Protein AF-A0A522C735-F1 (afdb_monomer_lite)

Secondary structure (DSSP, 8-state):
-HHHIIIIIHHHHHHHHHHHHHHHHHHT-THHHHHHHHHHTT-HHHHGGGGGSTTGGGHHHHHHHHHHHHHHH-----TTS-S-HHHHHHHHHHHHHHHHHHHHHH-

Radius of gyration: 14.87 Å; chains: 1; bounding box: 34×24×44 Å

pLDDT: mean 78.59, std 10.64, range [47.38, 91.44]

Foldseek 3Di:
DVVCCLQPVQLVVLLVLLVVLLVCLQPPNLVSLLVSLVVCLVPCSRLVSQCPPVCSVCSSVSSLVSSVNSLVVPPDPDPPPDPVSVVSVVSSVVSVVSNVVVVVVVD

Sequence (107 aa):
MLTAFKEIILPFLVYAAVLITFVLGIFRRADWALFLLTILIPLPNIWYPIQVFPIGKDTMDLLFISAFIGSKLRRSPDPTSAPNSGFVILLMVVSYLAVWNVTISFN

Structure (mmCIF, N/CA/C/O backbone):
data_AF-A0A522C735-F1
#
_entry.id   AF-A0A522C735-F1
#
loop_
_atom_site.group_PDB
_atom_site.id
_atom_site.type_symbol
_atom_site.label_atom_id
_atom_site.label_alt_id
_atom_site.label_comp_id
_atom_site.label_asym_id
_atom_site.label_entity_id
_atom_site.label_seq_id
_atom_site.pdbx_PDB_ins_code
_atom_site.Cartn_x
_atom_site.Cartn_y
_atom_site.Cartn_z
_atom_site.occupancy
_atom_site.B_iso_or_equiv
_atom_site.auth_seq_id
_atom_site.auth_comp_id
_atom_site.auth_asym_id
_atom_site.auth_atom_id
_atom_site.pdbx_PDB_model_num
ATOM 1 N N . MET A 1 1 ? 23.847 -4.732 -15.048 1.00 60.62 1 MET A N 1
ATOM 2 C CA . MET A 1 1 ? 23.397 -5.271 -13.741 1.00 60.62 1 MET A CA 1
ATOM 3 C C . MET A 1 1 ? 22.604 -4.249 -12.931 1.00 60.62 1 MET A C 1
ATOM 5 O O . MET A 1 1 ? 21.519 -4.593 -12.488 1.00 60.62 1 MET A O 1
ATOM 9 N N . LEU A 1 2 ? 23.076 -3.002 -12.780 1.00 68.50 2 LEU A N 1
ATOM 10 C CA . LEU A 1 2 ? 22.375 -1.971 -11.993 1.00 68.50 2 LEU A CA 1
ATOM 11 C C . LEU A 1 2 ? 20.965 -1.622 -12.524 1.00 68.50 2 LEU A C 1
ATOM 13 O O . LEU A 1 2 ? 20.038 -1.424 -11.747 1.00 68.50 2 LEU A O 1
ATOM 17 N N . THR A 1 3 ? 20.793 -1.595 -13.848 1.00 71.56 3 THR A N 1
ATOM 18 C CA . THR A 1 3 ? 19.510 -1.331 -14.525 1.00 71.56 3 THR A CA 1
ATOM 19 C C . THR A 1 3 ? 18.482 -2.435 -14.287 1.00 71.56 3 THR A C 1
ATOM 21 O O . THR A 1 3 ? 17.385 -2.149 -13.829 1.00 71.56 3 THR A O 1
ATOM 24 N N . ALA A 1 4 ? 18.859 -3.703 -14.481 1.00 70.81 4 ALA A N 1
ATOM 25 C CA . ALA A 1 4 ? 17.978 -4.844 -14.202 1.00 70.81 4 ALA A CA 1
ATOM 26 C C . ALA A 1 4 ? 17.545 -4.904 -12.724 1.00 70.81 4 ALA A C 1
ATOM 28 O O . ALA A 1 4 ? 16.404 -5.241 -12.414 1.00 70.81 4 ALA A O 1
ATOM 29 N N . PHE A 1 5 ? 18.440 -4.531 -11.804 1.00 74.88 5 PHE A N 1
ATOM 30 C CA . PHE A 1 5 ? 18.105 -4.436 -10.386 1.00 74.88 5 PHE A CA 1
ATOM 31 C C . PHE A 1 5 ? 17.050 -3.353 -10.115 1.00 74.88 5 PHE A C 1
ATOM 33 O O . PHE A 1 5 ? 16.075 -3.610 -9.413 1.00 74.88 5 PHE A O 1
ATOM 40 N N . LYS A 1 6 ? 17.219 -2.162 -10.698 1.00 75.06 6 LYS A N 1
ATOM 41 C CA . LYS A 1 6 ? 16.308 -1.029 -10.500 1.00 75.06 6 LYS A CA 1
ATOM 42 C C . LYS A 1 6 ? 14.933 -1.246 -11.136 1.00 75.06 6 LYS A C 1
ATOM 44 O O . LYS A 1 6 ? 13.944 -0.797 -10.571 1.00 75.06 6 LYS A O 1
ATOM 49 N N . GLU A 1 7 ? 14.870 -1.916 -12.282 1.00 75.44 7 GLU A N 1
ATOM 50 C CA . GLU A 1 7 ? 13.622 -2.046 -13.046 1.00 75.44 7 GLU A CA 1
ATOM 51 C C . GLU A 1 7 ? 12.823 -3.311 -12.736 1.00 75.44 7 GLU A C 1
ATOM 53 O O . GLU A 1 7 ? 11.609 -3.310 -12.903 1.00 75.44 7 GLU A O 1
ATOM 58 N N . ILE A 1 8 ? 13.470 -4.381 -12.265 1.00 77.12 8 ILE A N 1
ATOM 59 C CA . ILE A 1 8 ? 12.797 -5.672 -12.051 1.00 77.12 8 ILE A CA 1
ATOM 60 C C . ILE A 1 8 ? 12.835 -6.068 -10.577 1.00 77.12 8 ILE A C 1
ATOM 62 O O . ILE A 1 8 ? 11.797 -6.330 -9.971 1.00 77.12 8 ILE A O 1
ATOM 66 N N . ILE A 1 9 ? 14.028 -6.092 -9.979 1.00 85.00 9 ILE A N 1
ATOM 67 C CA . ILE A 1 9 ? 14.214 -6.621 -8.620 1.00 85.00 9 ILE A CA 1
ATOM 68 C C . ILE A 1 9 ? 13.604 -5.673 -7.584 1.00 85.00 9 ILE A C 1
ATOM 70 O O . ILE A 1 9 ? 12.886 -6.118 -6.691 1.00 85.00 9 ILE A O 1
ATOM 74 N N . LEU A 1 10 ? 13.854 -4.368 -7.712 1.00 86.00 10 LEU A N 1
ATOM 75 C CA . LEU A 1 10 ? 13.361 -3.371 -6.765 1.00 86.00 10 LEU A CA 1
ATOM 76 C C . LEU A 1 10 ? 11.819 -3.287 -6.747 1.00 86.00 10 LEU A C 1
ATOM 78 O O . LEU A 1 10 ? 11.261 -3.413 -5.655 1.00 86.00 10 LEU A O 1
ATOM 82 N N . PRO A 1 11 ? 11.102 -3.168 -7.886 1.00 86.75 11 PRO A N 1
ATOM 83 C CA . PRO A 1 11 ? 9.638 -3.167 -7.880 1.00 86.75 11 PRO A CA 1
ATOM 84 C C . PRO A 1 11 ? 9.047 -4.471 -7.340 1.00 86.75 11 PRO A C 1
ATOM 86 O O . PRO A 1 11 ? 8.077 -4.436 -6.587 1.00 86.75 11 PRO A O 1
ATOM 89 N N . PHE A 1 12 ? 9.659 -5.618 -7.652 1.00 87.69 12 PHE A N 1
ATOM 90 C CA . PHE A 1 12 ? 9.214 -6.910 -7.129 1.00 87.69 12 PHE A CA 1
ATOM 91 C C . PHE A 1 12 ? 9.341 -7.000 -5.601 1.00 87.69 12 PHE A C 1
ATOM 93 O O . PHE A 1 12 ? 8.414 -7.447 -4.925 1.00 87.69 12 PHE A O 1
ATOM 100 N N . LEU A 1 13 ? 10.464 -6.545 -5.036 1.00 89.75 13 LEU A N 1
ATOM 101 C CA . LEU A 1 13 ? 10.662 -6.519 -3.584 1.00 89.75 13 LEU A CA 1
ATOM 102 C C . LEU A 1 13 ? 9.645 -5.614 -2.890 1.00 89.75 13 LEU A C 1
ATOM 104 O O . LEU A 1 13 ? 9.117 -5.973 -1.838 1.00 89.75 13 LEU A O 1
ATOM 108 N N . VAL A 1 14 ? 9.350 -4.460 -3.485 1.00 88.94 14 VAL A N 1
ATOM 109 C CA . VAL A 1 14 ? 8.376 -3.517 -2.931 1.00 88.94 14 VAL A CA 1
ATOM 110 C C . VAL A 1 14 ? 6.968 -4.101 -3.024 1.00 88.94 14 VAL A C 1
ATOM 112 O O . VAL A 1 14 ? 6.234 -4.050 -2.044 1.00 88.94 14 VAL A O 1
ATOM 115 N N . TYR A 1 15 ? 6.617 -4.745 -4.139 1.00 88.50 15 TYR A N 1
ATOM 116 C CA . TYR A 1 15 ? 5.351 -5.465 -4.286 1.00 88.50 15 TYR A CA 1
ATOM 117 C C . TYR A 1 15 ? 5.186 -6.554 -3.215 1.00 88.50 15 TYR A C 1
ATOM 119 O O . TYR A 1 15 ? 4.164 -6.610 -2.529 1.00 88.50 15 TYR A O 1
ATOM 127 N N . ALA A 1 16 ? 6.218 -7.374 -2.995 1.00 90.62 16 ALA A N 1
ATOM 128 C CA . ALA A 1 16 ? 6.210 -8.386 -1.942 1.00 90.62 16 ALA A CA 1
ATOM 129 C C . ALA A 1 16 ? 6.076 -7.758 -0.543 1.00 90.62 16 ALA A C 1
ATOM 131 O O . ALA A 1 16 ? 5.298 -8.244 0.279 1.00 90.62 16 ALA A O 1
ATOM 132 N N . ALA A 1 17 ? 6.779 -6.652 -0.278 1.00 90.50 17 ALA A N 1
ATOM 133 C CA . ALA A 1 17 ? 6.665 -5.917 0.978 1.00 90.50 17 ALA A CA 1
ATOM 134 C C . ALA A 1 17 ? 5.246 -5.374 1.199 1.00 90.50 17 ALA A C 1
ATOM 136 O O . ALA A 1 17 ? 4.732 -5.482 2.314 1.00 90.50 17 ALA A O 1
ATOM 137 N N . VAL A 1 18 ? 4.583 -4.861 0.158 1.00 90.38 18 VAL A N 1
ATOM 138 C CA . VAL A 1 18 ? 3.180 -4.424 0.230 1.00 90.38 18 VAL A CA 1
ATOM 139 C C . VAL A 1 18 ? 2.263 -5.586 0.606 1.00 90.38 18 VAL A C 1
ATOM 141 O O . VAL A 1 18 ? 1.468 -5.458 1.532 1.00 90.38 18 VAL A O 1
ATOM 144 N N . LEU A 1 19 ? 2.392 -6.742 -0.045 1.00 91.44 19 LEU A N 1
ATOM 145 C CA . LEU A 1 19 ? 1.550 -7.902 0.271 1.00 91.44 19 LEU A CA 1
ATOM 146 C C . LEU A 1 19 ? 1.781 -8.425 1.695 1.00 91.44 19 LEU A C 1
ATOM 148 O O . LEU A 1 19 ? 0.829 -8.754 2.405 1.00 91.44 19 LEU A O 1
ATOM 152 N N . ILE A 1 20 ? 3.037 -8.478 2.141 1.00 91.31 20 ILE A N 1
ATOM 153 C CA . ILE A 1 20 ? 3.377 -8.921 3.499 1.00 91.31 20 ILE A CA 1
ATOM 154 C C . ILE A 1 20 ? 2.805 -7.943 4.531 1.00 91.31 20 ILE A C 1
ATOM 156 O O . ILE A 1 20 ? 2.164 -8.359 5.499 1.00 91.31 20 ILE A O 1
ATOM 160 N N . THR A 1 21 ? 3.011 -6.642 4.326 1.00 89.12 21 THR A N 1
ATOM 161 C CA . THR A 1 21 ? 2.509 -5.604 5.238 1.00 89.12 21 THR A CA 1
ATOM 162 C C . THR A 1 21 ? 0.994 -5.470 5.200 1.00 89.12 21 THR A C 1
ATOM 164 O O . THR A 1 21 ? 0.416 -5.164 6.236 1.00 89.12 21 THR A O 1
ATOM 167 N N . PHE A 1 22 ? 0.334 -5.786 4.085 1.00 88.56 22 PHE A N 1
ATOM 168 C CA . PHE A 1 22 ? -1.122 -5.891 4.004 1.00 88.56 22 PHE A CA 1
ATOM 169 C C . PHE A 1 22 ? -1.660 -6.944 4.983 1.00 88.56 22 PHE A C 1
ATOM 171 O O . PHE A 1 22 ? -2.501 -6.644 5.834 1.00 88.56 22 PHE A O 1
ATOM 178 N N . VAL A 1 23 ? -1.118 -8.167 4.930 1.00 88.88 23 VAL A N 1
ATOM 179 C CA . VAL A 1 23 ? -1.516 -9.259 5.834 1.00 88.88 23 VAL A CA 1
ATOM 180 C C . VAL A 1 23 ? -1.169 -8.906 7.286 1.00 88.88 23 VAL A C 1
ATOM 182 O O . VAL A 1 23 ? -2.010 -9.020 8.180 1.00 88.88 23 VAL A O 1
ATOM 185 N N . LEU A 1 24 ? 0.047 -8.417 7.546 1.00 86.00 24 LEU A N 1
ATOM 186 C CA . LEU A 1 24 ? 0.464 -8.017 8.897 1.00 86.00 24 LEU A CA 1
ATOM 187 C C . LEU A 1 24 ? -0.341 -6.826 9.445 1.00 86.00 24 LEU A C 1
ATOM 189 O O . LEU A 1 24 ? -0.598 -6.767 10.651 1.00 86.00 24 LEU A O 1
ATOM 193 N N . GLY A 1 25 ? -0.747 -5.902 8.578 1.00 82.62 25 GLY A N 1
ATOM 194 C CA . GLY A 1 25 ? -1.552 -4.730 8.903 1.00 82.62 25 GLY A CA 1
ATOM 195 C C . GLY A 1 25 ? -2.943 -5.115 9.389 1.00 82.62 25 GLY A C 1
ATOM 196 O O . GLY A 1 25 ? -3.398 -4.587 10.402 1.00 82.62 25 GLY A O 1
ATOM 197 N N . ILE A 1 26 ? -3.567 -6.100 8.735 1.00 82.81 26 ILE A N 1
ATOM 198 C CA . ILE A 1 26 ? -4.885 -6.626 9.117 1.00 82.81 26 ILE A CA 1
ATOM 199 C C . ILE A 1 26 ? -4.814 -7.430 10.421 1.00 82.81 26 ILE A C 1
ATOM 201 O O . ILE A 1 26 ? -5.630 -7.213 11.315 1.00 82.81 26 ILE A O 1
ATOM 205 N N . PHE A 1 27 ? -3.862 -8.364 10.540 1.00 81.88 27 PHE A N 1
ATOM 206 C CA . PHE A 1 27 ? -3.880 -9.366 11.616 1.00 81.88 27 PHE A CA 1
ATOM 207 C C . PHE A 1 27 ? -3.036 -9.019 12.850 1.00 81.88 27 PHE A C 1
ATOM 209 O O . PHE A 1 27 ? -3.264 -9.596 13.913 1.00 81.88 27 PHE A O 1
ATOM 216 N N . ARG A 1 28 ? -2.040 -8.128 12.742 1.00 76.50 28 ARG A N 1
ATOM 217 C CA . ARG A 1 28 ? -1.096 -7.836 13.839 1.00 76.50 28 ARG A CA 1
ATOM 218 C C . ARG A 1 28 ? -1.137 -6.391 14.312 1.00 76.50 28 ARG A C 1
ATOM 220 O O . ARG A 1 28 ? -1.475 -6.143 15.468 1.00 76.50 28 ARG A O 1
ATOM 227 N N . ARG A 1 29 ? -0.719 -5.445 13.470 1.00 76.44 29 ARG A N 1
ATOM 228 C CA . ARG A 1 29 ? -0.652 -4.016 13.821 1.00 76.44 29 ARG A CA 1
ATOM 229 C C . ARG A 1 29 ? -0.815 -3.153 12.576 1.00 76.44 29 ARG A C 1
ATOM 231 O O . ARG A 1 29 ? 0.026 -3.214 11.684 1.00 76.44 29 ARG A O 1
ATOM 238 N N . ALA A 1 30 ? -1.832 -2.293 12.593 1.00 78.19 30 ALA A N 1
ATOM 239 C CA . ALA A 1 30 ? -2.113 -1.314 11.542 1.00 78.19 30 ALA A CA 1
ATOM 240 C C . ALA A 1 30 ? -0.935 -0.370 11.250 1.00 78.19 30 ALA A C 1
ATOM 242 O O . ALA A 1 30 ? -0.761 0.064 10.114 1.00 78.19 30 ALA A O 1
ATOM 243 N N . ASP A 1 31 ? -0.108 -0.098 12.264 1.00 79.88 31 ASP A N 1
ATOM 244 C CA . ASP A 1 31 ? 1.053 0.792 12.173 1.00 79.88 31 ASP A CA 1
ATOM 245 C C . ASP A 1 31 ? 2.004 0.382 11.034 1.00 79.88 31 ASP A C 1
ATOM 247 O O . ASP A 1 31 ? 2.538 1.241 10.342 1.00 79.88 31 ASP A O 1
ATOM 251 N N . TRP A 1 32 ? 2.165 -0.923 10.773 1.00 80.94 32 TRP A N 1
ATOM 252 C CA . TRP A 1 32 ? 3.033 -1.421 9.697 1.00 80.94 32 TRP A CA 1
ATOM 253 C C . TRP A 1 32 ? 2.584 -0.970 8.310 1.00 80.94 32 TRP A C 1
ATOM 255 O O . TRP A 1 32 ? 3.417 -0.567 7.497 1.00 80.94 32 TRP A O 1
ATOM 265 N N . ALA A 1 33 ? 1.278 -1.020 8.049 1.00 84.31 33 ALA A N 1
ATOM 266 C CA . ALA A 1 33 ? 0.718 -0.585 6.779 1.00 84.31 33 ALA A CA 1
ATOM 267 C C . ALA A 1 33 ? 0.834 0.941 6.627 1.00 84.31 3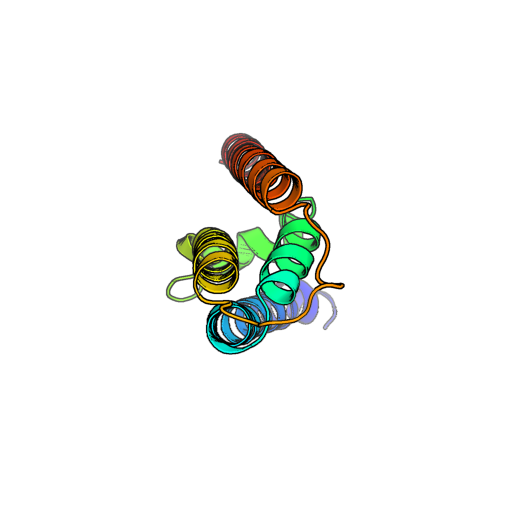3 ALA A C 1
ATOM 269 O O . ALA A 1 33 ? 1.218 1.420 5.564 1.00 84.31 33 ALA A O 1
ATOM 270 N N . LEU A 1 34 ? 0.611 1.700 7.708 1.00 83.00 34 LEU A N 1
ATOM 271 C CA . LEU A 1 34 ? 0.779 3.160 7.715 1.00 83.00 34 LEU A CA 1
ATOM 272 C C . LEU A 1 34 ? 2.226 3.594 7.482 1.00 83.00 34 LEU A C 1
ATOM 274 O O . LEU A 1 34 ? 2.464 4.519 6.705 1.00 83.00 34 LEU A O 1
ATOM 278 N N . PHE A 1 35 ? 3.196 2.937 8.123 1.00 85.31 35 PHE A N 1
ATOM 279 C CA . PHE A 1 35 ? 4.609 3.258 7.930 1.00 85.31 35 PHE A CA 1
ATOM 280 C C . PHE A 1 35 ? 5.042 3.015 6.490 1.00 85.31 35 PHE A C 1
ATOM 282 O O . PHE A 1 35 ? 5.661 3.891 5.886 1.00 85.31 35 PHE A O 1
ATOM 289 N N . LEU A 1 36 ? 4.678 1.864 5.917 1.00 87.19 36 LEU A N 1
ATOM 290 C CA . LEU A 1 36 ? 5.039 1.562 4.538 1.00 87.19 36 LEU A CA 1
ATOM 291 C C . LEU A 1 36 ? 4.355 2.526 3.555 1.00 87.19 36 LEU A C 1
ATOM 293 O O . LEU A 1 36 ? 5.010 3.029 2.645 1.00 87.19 36 LEU A O 1
ATOM 297 N N . LEU A 1 37 ? 3.076 2.841 3.772 1.00 85.94 37 LEU A N 1
ATOM 298 C CA . LEU A 1 37 ? 2.320 3.788 2.951 1.00 85.94 37 LEU A CA 1
ATOM 299 C C . LEU A 1 37 ? 2.943 5.194 2.984 1.00 85.94 37 LEU A C 1
ATOM 301 O O . LEU A 1 37 ? 3.174 5.788 1.934 1.00 85.94 37 LEU A O 1
ATOM 305 N N . THR A 1 38 ? 3.305 5.692 4.169 1.00 84.06 38 THR A N 1
ATOM 306 C CA 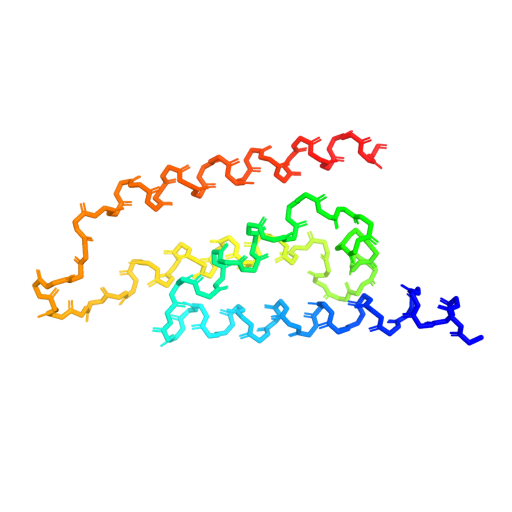. THR A 1 38 ? 3.935 7.015 4.339 1.00 84.06 38 THR A CA 1
ATOM 307 C C . THR A 1 38 ? 5.296 7.097 3.640 1.00 84.06 38 THR A C 1
ATOM 309 O O . THR A 1 38 ? 5.649 8.144 3.101 1.00 84.06 38 THR A O 1
ATOM 312 N N . ILE A 1 39 ? 6.052 5.993 3.616 1.00 86.88 39 ILE A N 1
ATOM 313 C CA . ILE A 1 39 ? 7.328 5.907 2.893 1.00 86.88 39 ILE A CA 1
ATOM 314 C C . ILE A 1 39 ? 7.095 5.830 1.384 1.00 86.88 39 ILE A C 1
ATOM 316 O O . ILE A 1 39 ? 7.812 6.480 0.637 1.00 86.88 39 ILE A O 1
ATOM 320 N N . LEU A 1 40 ? 6.122 5.050 0.912 1.00 85.44 40 LEU A N 1
ATOM 321 C CA . LEU A 1 40 ? 5.925 4.836 -0.523 1.00 85.44 40 LEU A CA 1
ATOM 322 C C . LEU A 1 40 ? 5.349 6.065 -1.228 1.00 85.44 40 LEU A C 1
ATOM 324 O O . LEU A 1 40 ? 5.773 6.357 -2.341 1.00 85.44 40 LEU A O 1
ATOM 328 N N . ILE A 1 41 ? 4.440 6.812 -0.596 1.00 84.69 41 ILE A N 1
ATOM 329 C CA . ILE A 1 41 ? 3.780 7.987 -1.196 1.00 84.69 41 ILE A CA 1
ATOM 330 C C . ILE A 1 41 ? 4.757 8.946 -1.903 1.00 84.69 41 ILE A C 1
ATOM 332 O O . ILE A 1 41 ? 4.564 9.192 -3.096 1.00 84.69 41 ILE A O 1
ATOM 336 N N . PRO A 1 42 ? 5.821 9.457 -1.248 1.00 83.50 42 PRO A N 1
ATOM 337 C CA . PRO A 1 42 ? 6.750 10.385 -1.889 1.00 83.50 42 PRO A CA 1
ATOM 338 C C . PRO A 1 42 ? 7.719 9.727 -2.887 1.00 83.50 42 PRO A C 1
ATOM 340 O O . PRO A 1 42 ? 8.527 10.435 -3.487 1.00 83.50 42 PRO A O 1
ATOM 343 N N . LEU A 1 43 ? 7.668 8.403 -3.095 1.00 86.38 43 LEU A N 1
ATOM 344 C CA . LEU A 1 43 ? 8.562 7.663 -3.998 1.00 86.38 43 LEU A CA 1
ATOM 345 C C . LEU A 1 43 ? 7.820 6.984 -5.173 1.00 86.38 43 LEU A C 1
ATOM 347 O O . LEU A 1 43 ? 7.922 5.763 -5.332 1.00 86.38 43 LEU A O 1
ATOM 351 N N . PRO A 1 44 ? 7.150 7.744 -6.067 1.00 82.19 44 PRO A N 1
ATOM 352 C CA . PRO A 1 44 ? 6.469 7.198 -7.251 1.00 82.19 44 PRO A CA 1
ATOM 353 C C . PRO A 1 44 ? 7.382 6.362 -8.141 1.00 82.19 44 PRO A C 1
ATOM 355 O O . PRO A 1 44 ? 6.979 5.311 -8.618 1.00 82.19 44 PRO A O 1
ATOM 358 N N . ASN A 1 45 ? 8.654 6.735 -8.271 1.00 82.88 45 ASN A N 1
ATOM 359 C CA . ASN A 1 45 ? 9.630 5.974 -9.058 1.00 82.88 45 ASN A CA 1
ATOM 360 C C . ASN A 1 45 ? 9.812 4.516 -8.595 1.00 82.88 45 ASN A C 1
ATOM 362 O O . ASN A 1 45 ? 10.344 3.704 -9.347 1.00 82.88 45 ASN A O 1
ATOM 366 N N . ILE A 1 46 ? 9.429 4.198 -7.355 1.00 84.38 46 ILE A N 1
ATOM 367 C CA . ILE A 1 46 ? 9.565 2.865 -6.767 1.00 84.38 46 ILE A CA 1
ATOM 368 C C . ILE A 1 46 ? 8.252 2.087 -6.857 1.00 84.38 46 ILE A C 1
ATOM 370 O O . ILE A 1 46 ? 8.275 0.907 -7.203 1.00 84.38 46 ILE A O 1
ATOM 374 N N . TRP A 1 47 ? 7.119 2.723 -6.545 1.00 84.62 47 TRP A N 1
ATOM 375 C CA . TRP A 1 47 ? 5.831 2.027 -6.484 1.00 84.62 47 TRP A CA 1
ATOM 376 C C . TRP A 1 47 ? 5.021 2.086 -7.777 1.00 84.62 47 TRP A C 1
ATOM 378 O O . TRP A 1 47 ? 4.238 1.183 -8.039 1.00 84.62 47 TRP A O 1
ATOM 388 N N . TYR A 1 48 ? 5.226 3.086 -8.629 1.00 83.81 48 TYR A N 1
ATOM 389 C CA . TYR A 1 48 ? 4.525 3.187 -9.908 1.00 83.81 48 TYR A CA 1
ATOM 390 C C . TYR A 1 48 ? 4.810 2.000 -10.851 1.00 83.81 48 TYR A C 1
ATOM 392 O O . TYR A 1 48 ? 3.862 1.451 -11.412 1.00 83.81 48 TYR A O 1
ATOM 400 N N . PRO A 1 49 ? 6.056 1.481 -10.964 1.00 86.19 49 PRO A N 1
ATOM 401 C CA . PRO A 1 49 ? 6.333 0.280 -11.760 1.00 86.19 49 PRO A CA 1
ATOM 402 C C . PRO A 1 49 ? 5.612 -0.982 -11.263 1.00 86.19 49 PRO A C 1
ATOM 404 O O . PRO A 1 49 ? 5.493 -1.960 -12.000 1.00 86.19 49 PRO A O 1
ATOM 407 N N . ILE A 1 50 ? 5.115 -0.979 -10.021 1.00 86.56 50 ILE A N 1
ATOM 408 C CA . ILE A 1 50 ? 4.418 -2.127 -9.437 1.00 86.56 50 ILE A CA 1
ATOM 409 C C . ILE A 1 50 ? 3.063 -2.360 -10.102 1.00 86.56 50 ILE A C 1
ATOM 411 O O . ILE A 1 50 ? 2.571 -3.485 -10.090 1.00 86.56 50 ILE A O 1
ATOM 415 N N . GLN A 1 51 ? 2.481 -1.340 -10.737 1.00 85.06 51 GLN A N 1
ATOM 416 C CA . GLN A 1 51 ? 1.175 -1.426 -11.396 1.00 85.06 51 GLN A CA 1
ATOM 417 C C . GLN A 1 51 ? 1.096 -2.521 -12.474 1.00 85.06 51 GLN A C 1
ATOM 419 O O . GLN A 1 51 ? 0.003 -2.990 -12.782 1.00 85.06 51 GLN A O 1
ATOM 424 N N . VAL A 1 52 ? 2.245 -2.957 -13.005 1.00 84.38 52 VAL A N 1
ATOM 425 C CA . VAL A 1 52 ? 2.361 -4.048 -13.986 1.00 84.38 52 VAL A CA 1
ATOM 426 C C . VAL A 1 52 ? 2.119 -5.431 -13.358 1.00 84.38 52 VAL A C 1
ATOM 428 O O . VAL A 1 52 ? 1.711 -6.363 -14.051 1.00 84.38 52 VAL A O 1
ATOM 431 N N . PHE A 1 53 ? 2.353 -5.594 -12.053 1.00 84.38 53 PHE A N 1
ATOM 432 C CA . PHE A 1 53 ? 2.112 -6.856 -11.352 1.00 84.38 53 PHE A CA 1
ATOM 433 C C . PHE A 1 53 ? 0.610 -7.085 -11.094 1.00 84.38 53 PHE A C 1
ATOM 435 O O . PHE A 1 53 ? -0.171 -6.130 -11.058 1.00 84.38 53 PHE A O 1
ATOM 442 N N . PRO A 1 54 ? 0.168 -8.342 -10.883 1.00 83.44 54 PRO A N 1
ATOM 443 C CA . PRO A 1 54 ? -1.219 -8.632 -10.523 1.00 83.44 54 PRO A CA 1
ATOM 444 C C . PRO A 1 54 ? -1.639 -7.831 -9.288 1.00 83.44 54 PRO A C 1
ATOM 446 O 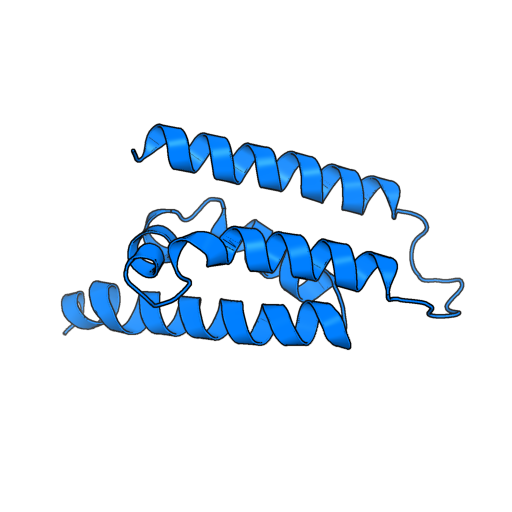O . PRO A 1 54 ? -0.901 -7.797 -8.315 1.00 83.44 54 PRO A O 1
ATOM 449 N N . ILE A 1 55 ? -2.808 -7.179 -9.306 1.00 83.00 55 ILE A N 1
ATOM 450 C CA . ILE A 1 55 ? -3.283 -6.340 -8.180 1.00 83.00 55 ILE A CA 1
ATOM 451 C C . ILE A 1 55 ? -2.336 -5.143 -7.897 1.00 83.00 55 ILE A C 1
ATOM 453 O O . ILE A 1 55 ? -2.495 -4.402 -6.931 1.00 83.00 55 ILE A O 1
ATOM 457 N N . GLY A 1 56 ? -1.357 -4.895 -8.772 1.00 82.00 56 GLY A N 1
ATOM 458 C CA . GLY A 1 56 ? -0.350 -3.852 -8.625 1.00 82.00 56 GLY A CA 1
ATOM 459 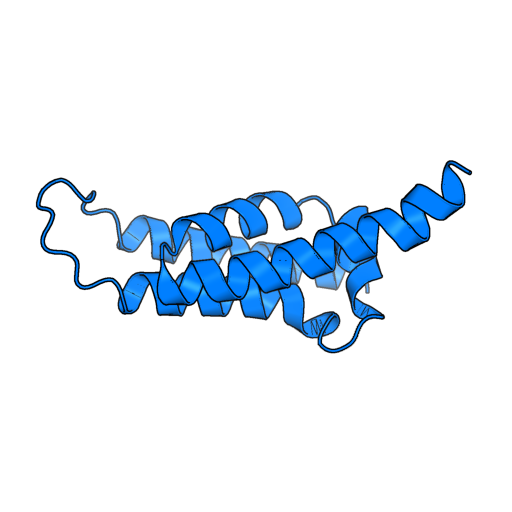C C . GLY A 1 56 ? -0.950 -2.454 -8.596 1.00 82.00 56 GLY A C 1
ATOM 460 O O . GLY A 1 56 ? -0.564 -1.642 -7.765 1.00 82.00 56 GLY A O 1
ATOM 461 N N . LYS A 1 57 ? -1.949 -2.184 -9.442 1.00 82.69 57 LYS A N 1
ATOM 462 C CA . LYS A 1 57 ? -2.687 -0.909 -9.443 1.00 82.69 57 LYS A CA 1
ATOM 463 C C . LYS A 1 57 ? -3.397 -0.611 -8.115 1.00 82.69 57 LYS A C 1
ATOM 465 O O . LYS A 1 57 ? -3.534 0.549 -7.757 1.00 82.69 57 LYS A O 1
ATOM 470 N N . ASP A 1 58 ? -3.775 -1.653 -7.376 1.00 86.62 58 ASP A N 1
ATOM 471 C CA . ASP A 1 58 ? -4.543 -1.549 -6.135 1.00 86.62 58 ASP A CA 1
ATOM 472 C C . ASP A 1 58 ? -3.624 -1.652 -4.896 1.00 86.62 58 ASP A C 1
ATOM 474 O O . ASP A 1 58 ? -4.101 -1.662 -3.766 1.00 86.62 58 ASP A O 1
ATOM 478 N N . THR A 1 59 ? -2.294 -1.741 -5.059 1.00 87.12 59 THR A N 1
ATOM 479 C CA . THR A 1 59 ? -1.360 -1.966 -3.932 1.00 87.12 59 THR A CA 1
ATOM 480 C C . THR A 1 59 ? -1.382 -0.860 -2.883 1.00 87.12 59 THR A C 1
ATOM 482 O O . THR A 1 59 ? -1.365 -1.149 -1.685 1.00 87.12 59 THR A O 1
ATOM 485 N N . MET A 1 60 ? -1.444 0.401 -3.309 1.00 85.94 60 MET A N 1
ATOM 486 C CA . MET A 1 60 ? -1.541 1.533 -2.383 1.00 85.94 60 MET A CA 1
ATOM 487 C C . MET A 1 60 ? -2.882 1.531 -1.641 1.00 85.94 60 MET A C 1
ATOM 489 O O . MET A 1 60 ? -2.919 1.763 -0.431 1.00 85.94 60 MET A O 1
ATOM 493 N N . ASP A 1 61 ? -3.961 1.158 -2.329 1.00 86.25 61 ASP A N 1
ATOM 494 C CA . ASP A 1 61 ? -5.290 1.021 -1.733 1.00 86.25 61 ASP A CA 1
ATOM 495 C C . ASP A 1 61 ? -5.351 -0.155 -0.754 1.00 86.25 61 ASP A C 1
ATOM 497 O O . ASP A 1 61 ? -5.960 -0.047 0.308 1.00 86.25 61 ASP A O 1
ATOM 501 N N . LEU A 1 62 ? -4.659 -1.262 -1.036 1.00 88.50 62 LEU A N 1
ATOM 502 C CA . LEU A 1 62 ? -4.530 -2.389 -0.111 1.00 88.50 62 LEU A CA 1
ATOM 503 C C . LEU A 1 62 ? -3.834 -1.969 1.186 1.00 88.50 62 LEU A C 1
ATOM 505 O O . LEU A 1 62 ? -4.318 -2.289 2.276 1.00 88.50 62 LEU A O 1
ATOM 509 N N . LEU A 1 63 ? -2.732 -1.220 1.109 1.00 87.19 63 LEU A N 1
ATOM 510 C CA . LEU A 1 63 ? -2.090 -0.662 2.305 1.00 87.19 63 LEU A CA 1
ATOM 511 C C . LEU A 1 63 ? -3.040 0.255 3.077 1.00 87.19 63 LEU A C 1
ATOM 513 O O . LEU A 1 63 ? -3.108 0.192 4.305 1.00 87.19 63 LEU A O 1
ATOM 517 N N . PHE A 1 64 ? -3.828 1.051 2.363 1.00 85.56 64 PHE A N 1
ATOM 518 C CA . PHE A 1 64 ? -4.817 1.925 2.971 1.00 85.56 64 PHE A CA 1
ATOM 519 C C . PHE A 1 64 ? -5.913 1.150 3.712 1.00 85.56 64 PHE A C 1
ATOM 521 O O . PHE A 1 64 ? -6.193 1.394 4.888 1.00 85.56 64 PHE A O 1
ATOM 528 N N . ILE A 1 65 ? -6.502 0.163 3.038 1.00 86.75 65 ILE A N 1
ATOM 529 C CA . ILE A 1 65 ? -7.566 -0.691 3.562 1.00 86.75 65 ILE A CA 1
ATOM 530 C C . ILE A 1 65 ? -7.047 -1.529 4.732 1.00 86.75 65 ILE A C 1
ATOM 532 O O . ILE A 1 65 ? -7.725 -1.627 5.752 1.00 86.75 65 ILE A O 1
ATOM 536 N N . SER A 1 66 ? -5.845 -2.100 4.636 1.00 87.06 66 SER A N 1
ATOM 537 C CA . SER A 1 66 ? -5.253 -2.873 5.736 1.00 87.06 66 SER A CA 1
ATOM 538 C C . SER A 1 66 ? -4.961 -2.017 6.958 1.00 87.06 66 SER A C 1
ATOM 540 O O . SER A 1 66 ? -5.266 -2.445 8.071 1.00 87.06 66 SER A O 1
ATOM 542 N N . ALA A 1 67 ? -4.448 -0.799 6.777 1.00 83.06 67 ALA A N 1
ATOM 543 C CA . ALA A 1 67 ? -4.284 0.150 7.867 1.00 83.06 67 ALA A CA 1
ATOM 544 C C . ALA A 1 67 ? -5.643 0.489 8.508 1.00 83.06 67 ALA A C 1
ATOM 546 O O . ALA A 1 67 ? -5.777 0.467 9.734 1.00 83.06 67 ALA A O 1
ATOM 547 N N . PHE A 1 68 ? -6.674 0.753 7.697 1.00 82.69 68 PHE A N 1
ATOM 548 C CA . PHE A 1 68 ? -8.013 1.096 8.181 1.00 82.69 68 PHE A CA 1
ATOM 549 C C . PHE A 1 68 ? -8.662 -0.059 8.948 1.00 82.69 68 PHE A C 1
ATOM 551 O O . PHE A 1 68 ? -9.066 0.111 10.102 1.00 82.69 68 PHE A O 1
ATOM 558 N N . ILE A 1 69 ? -8.706 -1.250 8.348 1.00 83.75 69 ILE A N 1
ATOM 559 C CA . ILE A 1 69 ? -9.254 -2.461 8.966 1.00 83.75 69 ILE A CA 1
ATOM 560 C C . ILE A 1 69 ? -8.465 -2.801 10.225 1.00 83.75 69 ILE A C 1
ATOM 562 O O . ILE A 1 69 ? -9.073 -2.948 11.281 1.00 83.75 69 ILE A O 1
ATOM 566 N N . GLY A 1 70 ? -7.134 -2.854 10.153 1.00 80.25 70 GLY A N 1
ATOM 567 C CA . GLY A 1 70 ? -6.276 -3.156 11.298 1.00 80.25 70 GLY A CA 1
ATOM 568 C C . GLY A 1 70 ? -6.478 -2.187 12.464 1.00 80.25 70 GLY A C 1
ATOM 569 O O . GLY A 1 70 ? -6.465 -2.601 13.623 1.00 80.25 70 GLY A O 1
ATOM 570 N N . SER A 1 71 ? -6.719 -0.902 12.173 1.00 76.38 71 SER A N 1
ATOM 571 C CA . SER A 1 71 ? -6.974 0.111 13.205 1.00 76.38 71 SER A CA 1
ATOM 572 C C . SER A 1 71 ? -8.311 -0.109 13.919 1.00 76.38 71 SER A C 1
ATOM 574 O O . SER A 1 71 ? -8.402 0.101 15.127 1.00 76.38 71 SER A O 1
ATOM 576 N N . LYS A 1 72 ? -9.335 -0.591 13.198 1.00 74.25 72 LYS A N 1
ATOM 577 C CA . LYS A 1 72 ? -10.665 -0.890 13.750 1.00 74.25 72 LYS A CA 1
ATOM 578 C C . LYS A 1 72 ? -10.760 -2.264 14.408 1.00 74.25 72 LYS A C 1
ATOM 580 O O . LYS A 1 72 ? -11.499 -2.418 15.378 1.00 74.25 72 LYS A O 1
ATOM 585 N N . LEU A 1 73 ? -10.043 -3.259 13.887 1.00 74.75 73 LEU A N 1
ATOM 586 C CA . LEU A 1 73 ? -10.062 -4.632 14.397 1.00 74.75 73 LEU A CA 1
ATOM 587 C C . LEU A 1 73 ? -9.313 -4.765 15.726 1.00 74.75 73 LEU A C 1
ATOM 589 O O . LEU A 1 73 ? -9.560 -5.708 16.478 1.00 74.75 73 LEU A O 1
ATOM 593 N N . ARG A 1 74 ? -8.411 -3.821 16.033 1.00 62.78 74 ARG A N 1
ATOM 594 C CA . ARG A 1 74 ? -7.631 -3.809 17.270 1.00 62.78 74 ARG A CA 1
ATOM 595 C C . ARG A 1 74 ? -8.517 -3.501 18.484 1.00 62.78 74 ARG A C 1
ATOM 597 O O . ARG A 1 74 ? -8.517 -2.401 19.024 1.00 62.78 74 ARG A O 1
ATOM 604 N N . ARG A 1 75 ? -9.222 -4.523 18.970 1.00 54.06 75 ARG A N 1
ATOM 605 C CA . ARG A 1 75 ? -9.708 -4.618 20.353 1.00 54.06 75 ARG A CA 1
ATOM 606 C C . ARG A 1 75 ? -8.535 -5.047 21.235 1.00 54.06 75 ARG A C 1
ATOM 608 O O . ARG A 1 75 ? -8.376 -6.234 21.491 1.00 54.06 75 ARG A O 1
ATOM 615 N N . SER A 1 76 ? -7.680 -4.116 21.657 1.00 51.84 76 SER A N 1
ATOM 616 C CA . SER A 1 76 ? -6.661 -4.412 22.678 1.00 51.84 76 SER A CA 1
ATOM 617 C C . SER A 1 76 ? -6.885 -3.548 23.921 1.00 51.84 76 SER A C 1
ATOM 619 O O . SER A 1 76 ? -7.039 -2.337 23.773 1.00 51.84 76 SER A O 1
ATOM 621 N N . PRO A 1 77 ? -6.892 -4.144 25.126 1.00 47.38 77 PRO A N 1
ATOM 622 C CA . PRO A 1 77 ? -7.269 -3.517 26.392 1.00 47.38 77 PRO A CA 1
ATOM 623 C C . PRO A 1 77 ? -6.098 -2.764 27.050 1.00 47.38 77 PRO A C 1
ATOM 625 O O . PRO A 1 77 ? -5.964 -2.796 28.266 1.00 47.38 77 PRO A O 1
ATOM 628 N N . ASP A 1 78 ? -5.219 -2.135 26.263 1.00 51.00 78 ASP A N 1
ATOM 629 C CA . ASP A 1 78 ? -4.047 -1.425 26.791 1.00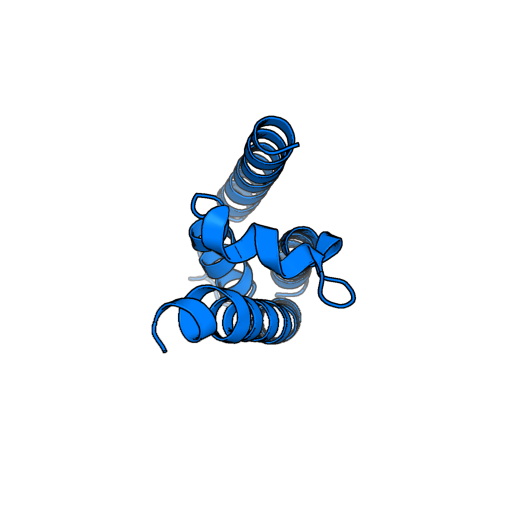 51.00 78 ASP A CA 1
ATOM 630 C C . ASP A 1 78 ? -4.392 0.051 27.054 1.00 51.00 78 ASP A C 1
ATOM 632 O O . ASP A 1 78 ? -4.552 0.806 26.089 1.00 51.00 78 ASP A O 1
ATOM 636 N N . PRO A 1 79 ? -4.450 0.509 28.321 1.00 49.84 79 PRO A N 1
ATOM 637 C CA . PRO A 1 79 ? -4.767 1.897 28.666 1.00 49.84 79 PRO A CA 1
ATOM 638 C C . PRO A 1 79 ? -3.667 2.897 28.268 1.00 49.84 79 PRO A C 1
ATOM 640 O O . PRO A 1 79 ? -3.876 4.105 28.327 1.00 49.84 79 PRO A O 1
ATOM 643 N N . THR A 1 80 ? -2.496 2.410 27.851 1.00 53.78 80 THR A N 1
ATOM 644 C CA . THR A 1 80 ? -1.365 3.201 27.338 1.00 53.78 80 THR A CA 1
ATOM 645 C C . THR A 1 80 ? -1.327 3.284 25.809 1.00 53.78 80 THR A C 1
ATOM 647 O O . THR A 1 80 ? -0.473 3.977 25.253 1.00 53.78 80 THR A O 1
ATOM 650 N N . SER A 1 81 ? -2.248 2.612 25.106 1.00 53.03 81 SER A N 1
ATOM 651 C CA . SER A 1 81 ? -2.391 2.744 23.654 1.00 53.03 81 SER A CA 1
ATOM 652 C C . SER A 1 81 ? -2.983 4.117 23.342 1.00 53.03 81 SER A C 1
ATOM 654 O O . SER A 1 81 ? -4.170 4.348 23.544 1.00 53.03 81 SER A O 1
ATOM 656 N N . ALA A 1 82 ? -2.114 5.036 22.920 1.00 50.03 82 ALA A N 1
ATOM 657 C CA . ALA A 1 82 ? -2.367 6.465 22.779 1.00 50.03 82 ALA A CA 1
ATOM 658 C C . ALA A 1 82 ? -3.778 6.824 22.244 1.00 50.03 82 ALA A C 1
ATOM 660 O O . ALA A 1 82 ? -4.209 6.265 21.231 1.00 50.03 82 ALA A O 1
ATOM 661 N N . PRO A 1 83 ? -4.465 7.814 22.851 1.00 53.72 83 PRO A N 1
ATOM 662 C CA . PRO A 1 83 ? -5.838 8.231 22.534 1.00 53.72 83 PRO A CA 1
ATOM 663 C C . PRO A 1 83 ? -5.953 9.023 21.215 1.00 53.72 83 PRO A C 1
ATOM 665 O O . PRO A 1 83 ? -6.796 9.902 21.069 1.00 53.72 83 PRO A O 1
ATOM 668 N N . ASN A 1 84 ? -5.113 8.717 20.228 1.00 65.81 84 ASN A N 1
ATOM 669 C CA . ASN A 1 84 ? -4.951 9.498 19.004 1.00 65.81 84 ASN A CA 1
ATOM 670 C C . ASN A 1 84 ? -5.500 8.768 17.770 1.00 65.81 84 ASN A C 1
ATOM 672 O O . ASN A 1 84 ? -4.983 8.923 16.665 1.00 65.81 84 ASN A O 1
ATOM 676 N N . SER A 1 85 ? -6.579 7.997 17.927 1.00 63.53 85 SER A N 1
ATOM 677 C CA . SER A 1 85 ? -7.305 7.395 16.797 1.00 63.53 85 SER A CA 1
ATOM 678 C C . SER A 1 85 ? -7.727 8.448 15.762 1.00 63.53 85 SER A C 1
ATOM 680 O O . SER A 1 85 ? -7.630 8.201 14.564 1.00 63.53 85 SER A O 1
ATOM 682 N N . GLY A 1 86 ? -8.089 9.658 16.208 1.00 66.62 86 GLY A N 1
ATOM 683 C CA . GLY A 1 86 ? -8.359 10.800 15.329 1.00 66.62 86 GLY A CA 1
ATOM 684 C C . GLY A 1 86 ? -7.145 11.246 14.506 1.00 66.62 86 GLY A C 1
ATOM 685 O O . GLY A 1 86 ? -7.290 11.542 13.324 1.00 66.62 86 GLY A O 1
ATOM 686 N N . PHE A 1 87 ? -5.940 11.228 15.085 1.00 71.38 87 PHE A N 1
ATOM 687 C CA . PHE A 1 87 ? -4.704 11.541 14.357 1.00 71.38 87 PHE A CA 1
ATOM 688 C C . PHE A 1 87 ? -4.382 10.472 13.310 1.00 71.38 87 PHE A C 1
ATOM 690 O O . PHE A 1 87 ? -3.984 10.810 12.202 1.00 71.38 87 PHE A O 1
ATOM 697 N N . VAL A 1 88 ? -4.609 9.193 13.624 1.00 69.81 88 VAL A N 1
ATOM 698 C CA . VAL A 1 88 ? -4.433 8.092 12.662 1.00 69.81 88 VAL A CA 1
ATOM 699 C C . VAL A 1 88 ? -5.398 8.235 11.484 1.00 69.81 88 VAL A C 1
ATOM 701 O O . VAL A 1 88 ? -4.984 8.098 10.336 1.00 69.81 88 VAL A O 1
ATOM 704 N N . ILE A 1 89 ? -6.663 8.570 11.751 1.00 70.00 89 ILE A N 1
ATOM 705 C CA . ILE A 1 89 ? -7.665 8.826 10.707 1.00 70.00 89 ILE A CA 1
ATOM 706 C C . ILE A 1 89 ? -7.274 10.045 9.862 1.00 70.00 89 ILE A C 1
ATOM 708 O O . ILE A 1 89 ? -7.355 9.989 8.637 1.00 70.00 89 ILE A O 1
ATOM 712 N N . LEU A 1 90 ? -6.814 11.133 10.487 1.00 78.31 90 LEU A N 1
ATOM 713 C CA . LEU A 1 90 ? -6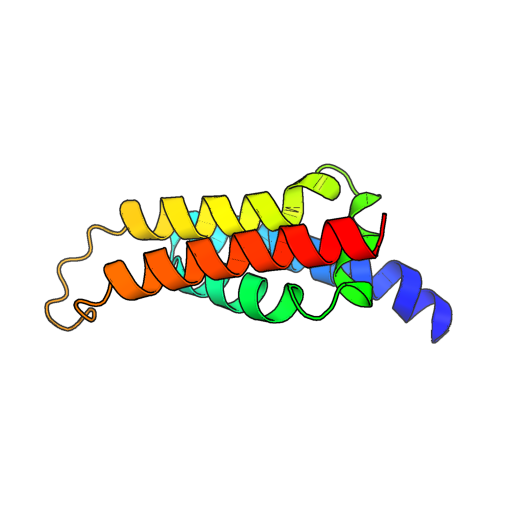.324 12.311 9.769 1.00 78.31 90 LEU A CA 1
ATOM 714 C C . LEU A 1 90 ? -5.135 11.951 8.866 1.00 78.31 90 LEU A C 1
ATOM 716 O O . LEU A 1 90 ? -5.125 12.315 7.692 1.00 78.31 90 LEU A O 1
ATOM 720 N N . LEU A 1 91 ? -4.164 11.200 9.394 1.00 78.69 91 LEU A N 1
ATOM 721 C CA . LEU A 1 91 ? -2.991 10.750 8.651 1.00 78.69 91 LEU A CA 1
ATOM 722 C C . LEU A 1 91 ? -3.393 9.867 7.465 1.00 78.69 91 LEU A C 1
ATOM 724 O O . LEU A 1 91 ? -2.841 10.031 6.381 1.00 78.69 91 LEU A O 1
ATOM 728 N N . MET A 1 92 ? -4.388 8.993 7.636 1.00 76.69 92 MET A N 1
ATOM 729 C CA . MET A 1 92 ? -4.986 8.235 6.537 1.00 76.69 92 MET A CA 1
ATOM 730 C C . MET A 1 92 ? -5.567 9.172 5.473 1.00 76.69 92 MET A C 1
ATOM 732 O O . MET A 1 92 ? -5.154 9.108 4.322 1.00 76.69 92 MET A O 1
ATOM 736 N N . VAL A 1 93 ? -6.469 10.089 5.827 1.00 80.44 93 VAL A N 1
ATOM 737 C CA . VAL A 1 93 ? -7.094 10.993 4.840 1.00 80.44 93 VAL A CA 1
ATOM 738 C C . VAL A 1 93 ? -6.044 11.792 4.059 1.00 80.44 93 VAL A C 1
ATOM 740 O O . VAL A 1 93 ? -6.096 11.836 2.830 1.00 80.44 93 VAL A O 1
ATOM 743 N N . VAL A 1 94 ? -5.056 12.366 4.750 1.00 83.00 94 VAL A N 1
ATOM 744 C CA . VAL A 1 94 ? -3.962 13.119 4.113 1.00 83.00 94 VAL A CA 1
ATOM 745 C C . VAL A 1 94 ? -3.134 12.220 3.196 1.00 83.00 94 VAL A C 1
ATOM 747 O O . VAL A 1 94 ? -2.813 12.611 2.075 1.00 83.00 94 VAL A O 1
ATOM 750 N N . SER A 1 95 ? -2.825 11.003 3.639 1.00 76.62 95 SER A N 1
ATOM 751 C CA . SER A 1 95 ? -2.049 10.054 2.847 1.00 76.62 95 SER A CA 1
ATOM 752 C C . SER A 1 95 ? -2.787 9.619 1.578 1.00 76.62 95 SER A C 1
ATOM 754 O O . SER A 1 95 ? -2.172 9.527 0.521 1.00 76.62 95 SER A O 1
ATOM 756 N N . TYR A 1 96 ? -4.107 9.423 1.645 1.00 78.31 96 TYR A N 1
ATOM 757 C CA . TYR A 1 96 ? -4.929 9.101 0.474 1.00 78.31 96 TYR A CA 1
ATOM 758 C C . TYR A 1 96 ? -4.934 10.237 -0.552 1.00 78.31 96 TYR A C 1
ATOM 760 O O . TYR A 1 96 ? -4.691 10.011 -1.737 1.00 78.31 96 TYR A O 1
ATOM 768 N N . LEU A 1 97 ? -5.136 11.476 -0.092 1.00 83.69 97 LEU A N 1
ATOM 769 C CA . LEU A 1 97 ? -5.061 12.659 -0.953 1.00 83.69 97 LEU A CA 1
ATOM 770 C C . LEU A 1 97 ? -3.678 12.801 -1.604 1.00 83.69 97 LEU A C 1
ATOM 772 O O . LEU A 1 97 ? -3.583 13.176 -2.772 1.00 83.69 97 LEU A O 1
ATOM 776 N N . ALA A 1 98 ? -2.610 12.464 -0.878 1.00 79.69 98 ALA A N 1
ATOM 777 C CA . ALA A 1 98 ? -1.253 12.494 -1.408 1.00 79.69 98 ALA A CA 1
ATOM 778 C C . ALA A 1 98 ? -1.027 11.439 -2.506 1.00 79.69 98 ALA A C 1
ATOM 780 O O . ALA A 1 98 ? -0.449 11.774 -3.540 1.00 79.69 98 ALA A O 1
ATOM 781 N N . VAL A 1 99 ? -1.528 10.206 -2.338 1.00 78.50 99 VAL A N 1
ATOM 782 C CA . VAL A 1 99 ? -1.495 9.176 -3.399 1.00 78.50 99 VAL A CA 1
ATOM 783 C C . VAL A 1 99 ? -2.210 9.675 -4.656 1.00 78.50 99 VAL A C 1
ATOM 785 O O . VAL A 1 99 ? -1.667 9.561 -5.755 1.00 78.50 99 VAL A O 1
ATOM 788 N N . TRP A 1 100 ? -3.396 10.271 -4.505 1.00 79.00 100 TRP A N 1
ATOM 789 C CA . TRP A 1 100 ? -4.163 10.819 -5.629 1.00 79.00 100 TRP A CA 1
ATOM 790 C C . TRP A 1 100 ? -3.425 11.945 -6.348 1.00 79.00 100 TRP A C 1
ATOM 792 O O . TRP A 1 100 ? -3.332 11.926 -7.572 1.00 79.00 100 TRP A O 1
ATOM 802 N N . ASN A 1 101 ? -2.849 12.892 -5.604 1.00 84.06 101 ASN A N 1
ATOM 803 C CA . ASN A 1 101 ? -2.090 13.998 -6.185 1.00 84.06 101 ASN A CA 1
ATOM 804 C C . ASN A 1 101 ? -0.882 13.503 -6.997 1.00 84.06 101 ASN A C 1
ATOM 806 O O . ASN A 1 101 ? -0.639 13.967 -8.109 1.00 84.06 101 ASN A O 1
ATOM 810 N N . VAL A 1 102 ? -0.151 12.518 -6.467 1.00 78.19 102 VAL A N 1
ATOM 811 C CA . VAL A 1 102 ? 0.967 11.896 -7.185 1.00 78.19 102 VAL A CA 1
ATOM 812 C C . VAL A 1 102 ? 0.463 11.153 -8.422 1.00 78.19 102 VAL A C 1
ATOM 814 O O . VAL A 1 102 ? 1.023 11.322 -9.496 1.00 78.19 102 VAL A O 1
ATOM 817 N N . THR A 1 103 ? -0.623 10.391 -8.316 1.00 75.56 103 THR A N 1
ATOM 818 C CA . THR A 1 103 ? -1.176 9.642 -9.456 1.00 75.56 103 THR A CA 1
ATOM 819 C C . THR A 1 103 ? -1.607 10.574 -10.592 1.00 75.56 103 THR A C 1
ATOM 821 O O . THR A 1 103 ? -1.270 10.314 -11.740 1.00 75.56 103 THR A O 1
ATOM 824 N N . ILE A 1 104 ? -2.273 11.693 -10.281 1.00 79.31 104 ILE A N 1
ATOM 825 C CA . ILE A 1 104 ? -2.666 12.713 -11.272 1.00 79.31 104 ILE A CA 1
ATOM 826 C C . ILE A 1 104 ? -1.440 13.367 -11.924 1.00 79.31 104 ILE A C 1
ATOM 828 O O . ILE A 1 104 ? -1.476 13.693 -13.101 1.00 79.31 104 ILE A O 1
ATOM 832 N N . SER A 1 105 ? -0.351 13.565 -11.178 1.00 75.56 105 SER A N 1
ATOM 833 C CA . SER A 1 105 ? 0.870 14.176 -11.714 1.00 75.56 105 SER A CA 1
ATOM 834 C C . SER A 1 105 ? 1.672 13.258 -12.647 1.00 75.56 105 SER A C 1
ATOM 836 O O . SER A 1 105 ? 2.520 13.766 -13.380 1.00 75.56 105 SER A O 1
ATOM 838 N N . PHE A 1 106 ? 1.485 11.939 -12.569 1.00 68.56 106 PHE A N 1
ATOM 839 C CA . PHE A 1 106 ? 2.258 10.937 -13.319 1.00 68.56 106 PHE A CA 1
ATOM 840 C C . PHE A 1 106 ? 1.471 10.274 -14.463 1.00 68.56 106 PHE A C 1
ATOM 842 O O . PHE A 1 106 ? 2.053 9.479 -15.203 1.00 68.56 106 PHE A O 1
ATOM 849 N N . ASN A 1 107 ? 0.183 10.595 -14.599 1.00 59.12 107 ASN A N 1
ATOM 850 C CA . ASN A 1 107 ? -0.731 10.080 -15.619 1.00 59.12 107 ASN A CA 1
ATOM 851 C C . ASN A 1 107 ? -1.034 11.155 -16.666 1.00 59.12 107 ASN A C 1
ATOM 853 O O . ASN A 1 107 ? -1.065 10.811 -17.867 1.00 59.12 107 ASN A O 1
#